Protein AF-A0A8S3JQL8-F1 (afdb_monomer_lite)

Structure (mmCIF, N/CA/C/O backbone):
data_AF-A0A8S3JQL8-F1
#
_entry.id   AF-A0A8S3JQL8-F1
#
loop_
_atom_site.group_PDB
_atom_site.id
_atom_site.type_symbol
_atom_site.label_atom_id
_atom_site.label_alt_id
_atom_site.label_comp_id
_atom_site.label_asym_id
_atom_site.label_entity_id
_atom_site.label_seq_id
_atom_site.pdbx_PDB_ins_code
_atom_site.Cartn_x
_atom_site.Cartn_y
_atom_site.Cartn_z
_atom_site.occupancy
_atom_site.B_iso_or_equiv
_atom_site.auth_seq_id
_atom_site.auth_comp_id
_atom_site.auth_asym_id
_atom_site.auth_atom_id
_atom_site.pdbx_PDB_model_num
ATOM 1 N N . LEU A 1 1 ? -21.286 -1.599 28.222 1.00 69.06 1 LEU A N 1
ATOM 2 C CA . LEU A 1 1 ? -20.349 -1.680 27.075 1.00 69.06 1 LEU A CA 1
ATOM 3 C C . LEU A 1 1 ? -20.540 -3.016 26.345 1.00 69.06 1 LEU A C 1
ATOM 5 O O . LEU A 1 1 ? -21.294 -3.831 26.875 1.00 69.06 1 LEU A O 1
ATOM 9 N N . PRO A 1 2 ? -19.984 -3.238 25.138 1.00 69.12 2 PRO A N 1
ATOM 10 C CA . PRO A 1 2 ? -19.973 -4.562 24.504 1.00 69.12 2 PRO A CA 1
ATOM 11 C C . PRO A 1 2 ? -19.312 -5.618 25.411 1.00 69.12 2 PRO A C 1
ATOM 13 O O . PRO A 1 2 ? -18.632 -5.270 26.377 1.00 69.12 2 PRO A O 1
ATOM 16 N N . PHE A 1 3 ? -19.533 -6.907 25.147 1.00 72.19 3 PHE A N 1
ATOM 17 C CA . PHE A 1 3 ? -18.990 -7.976 25.993 1.00 72.19 3 PHE A CA 1
ATOM 18 C C . PHE A 1 3 ? -17.456 -7.883 26.081 1.00 72.19 3 PHE A C 1
ATOM 20 O O . PHE A 1 3 ? -16.797 -7.784 25.052 1.00 72.19 3 PHE A O 1
ATOM 27 N N . GLY A 1 4 ? -16.905 -7.888 27.300 1.00 74.56 4 GLY A N 1
ATOM 28 C CA . GLY A 1 4 ? -15.463 -7.742 27.542 1.00 74.56 4 GLY A CA 1
ATOM 29 C C . GLY A 1 4 ? -14.960 -6.304 27.723 1.00 74.56 4 GLY A C 1
ATOM 30 O O . GLY A 1 4 ? -13.780 -6.128 28.003 1.00 74.56 4 GLY A O 1
ATOM 31 N N . TRP A 1 5 ? -15.823 -5.289 27.625 1.00 81.50 5 TRP A N 1
ATOM 32 C CA . TRP A 1 5 ? -15.440 -3.888 27.820 1.00 81.50 5 TRP A CA 1
ATOM 33 C C . TRP A 1 5 ? -15.804 -3.366 29.218 1.00 81.50 5 TRP A C 1
ATOM 35 O O . TRP A 1 5 ? -16.918 -3.582 29.704 1.00 81.50 5 TRP A O 1
ATOM 45 N N . LYS A 1 6 ? -14.892 -2.604 29.827 1.00 83.81 6 LYS A N 1
ATOM 46 C CA . LYS A 1 6 ? -15.041 -1.910 31.114 1.00 83.81 6 LYS A CA 1
ATOM 47 C C . LYS A 1 6 ? -14.847 -0.407 30.955 1.00 83.81 6 LYS A C 1
ATOM 49 O O . LYS A 1 6 ? -14.026 0.030 30.161 1.00 83.81 6 LYS A O 1
ATOM 54 N N . GLU A 1 7 ? -15.608 0.368 31.714 1.00 85.12 7 GLU A N 1
ATOM 55 C CA . GLU A 1 7 ? -15.448 1.818 31.809 1.00 85.12 7 GLU A CA 1
ATOM 56 C C . GLU A 1 7 ? -14.569 2.123 33.019 1.00 85.12 7 GLU A C 1
ATOM 58 O O . GLU A 1 7 ? -14.786 1.570 34.099 1.00 85.12 7 GLU A O 1
ATOM 63 N N . VAL A 1 8 ? -13.569 2.976 32.837 1.00 84.56 8 VAL A N 1
ATOM 64 C CA . VAL A 1 8 ? -12.674 3.445 33.889 1.00 84.56 8 VAL A CA 1
ATOM 65 C C . VAL A 1 8 ? -12.616 4.958 33.811 1.00 84.56 8 VAL A C 1
ATOM 67 O O . VAL A 1 8 ? -12.303 5.523 32.769 1.00 84.56 8 VAL A O 1
ATOM 70 N N . ILE A 1 9 ? -12.929 5.610 34.924 1.00 87.38 9 ILE A N 1
ATOM 71 C CA . ILE A 1 9 ? -12.862 7.062 35.051 1.00 87.38 9 ILE A CA 1
ATOM 72 C C . ILE A 1 9 ? -11.530 7.384 35.720 1.00 87.38 9 ILE A C 1
ATOM 74 O O . ILE A 1 9 ? -11.278 6.973 36.856 1.00 87.38 9 ILE A O 1
ATOM 78 N N . GLU A 1 10 ? -10.663 8.077 34.993 1.00 82.12 10 GLU A N 1
ATOM 79 C CA . GLU A 1 10 ? -9.384 8.557 35.507 1.00 82.12 10 GLU A CA 1
ATOM 80 C C . GLU A 1 10 ? -9.598 9.725 36.492 1.00 82.12 10 GLU A C 1
ATOM 82 O O . GLU A 1 10 ? -10.661 10.349 36.564 1.00 82.12 10 GLU A O 1
ATOM 87 N N . LYS A 1 11 ? -8.570 10.036 37.292 1.00 79.06 11 LYS A N 1
ATOM 88 C CA . LYS A 1 11 ? -8.628 11.082 38.337 1.00 79.06 11 LYS A CA 1
ATOM 89 C C . LYS A 1 11 ? -8.816 12.502 37.784 1.00 79.06 11 LYS A C 1
ATOM 91 O O . LYS A 1 11 ? -9.131 13.410 38.547 1.00 79.06 11 LYS A O 1
ATOM 96 N N . ASP A 1 12 ? -8.595 12.685 36.488 1.00 79.31 12 ASP A N 1
ATOM 97 C CA . ASP A 1 12 ? -8.782 13.924 35.733 1.00 79.31 12 ASP A CA 1
ATOM 98 C C . ASP A 1 12 ? -10.217 14.085 35.185 1.00 79.31 12 ASP A C 1
ATOM 100 O O . ASP A 1 12 ? -10.530 15.108 34.578 1.00 79.31 12 ASP A O 1
ATOM 104 N N . GLY A 1 13 ? -11.097 13.102 35.416 1.00 77.50 13 GLY A N 1
ATOM 105 C CA . GLY A 1 13 ? -12.464 13.078 34.896 1.00 77.50 13 GLY A CA 1
ATOM 106 C C . GLY A 1 13 ? -12.583 12.532 33.470 1.00 77.50 13 GLY A C 1
ATOM 107 O O . GLY A 1 13 ? -13.683 12.537 32.914 1.00 77.50 13 GLY A O 1
ATOM 108 N N . THR A 1 14 ? -11.492 12.041 32.874 1.00 76.88 14 THR A N 1
ATOM 109 C CA . THR A 1 14 ? -11.506 11.418 31.549 1.00 76.88 14 THR A CA 1
ATOM 110 C C . THR A 1 14 ? -12.073 9.999 31.637 1.00 76.88 14 THR A C 1
ATOM 112 O O . THR A 1 14 ? -11.620 9.176 32.435 1.00 76.88 14 THR A O 1
ATOM 115 N N . VAL A 1 15 ? -13.062 9.692 30.793 1.00 80.25 15 VAL A N 1
ATOM 116 C CA . VAL A 1 15 ? -13.660 8.352 30.698 1.00 80.25 15 VAL A CA 1
ATOM 117 C C . VAL A 1 15 ? -12.886 7.518 29.676 1.00 80.25 15 VAL A C 1
ATOM 119 O O . VAL A 1 15 ? -12.781 7.888 28.506 1.00 80.25 15 VAL A O 1
ATOM 122 N N . LEU A 1 16 ? -12.344 6.386 30.115 1.00 80.81 16 LEU A N 1
ATOM 123 C CA . LEU A 1 16 ? -11.645 5.407 29.292 1.00 80.81 16 LEU A CA 1
ATOM 124 C C . LEU A 1 16 ? -12.444 4.107 29.220 1.00 80.81 16 LEU A C 1
ATOM 126 O O . LEU A 1 16 ? -12.989 3.627 30.209 1.00 80.81 16 LEU A O 1
ATOM 130 N N . TYR A 1 17 ? -12.457 3.495 28.046 1.00 83.69 17 TYR A N 1
ATOM 131 C CA . TYR A 1 17 ? -13.078 2.206 27.788 1.00 83.69 17 TYR A CA 1
ATOM 132 C C . TYR A 1 17 ? -11.989 1.171 27.519 1.00 83.69 17 TYR A C 1
ATOM 134 O O . TYR A 1 17 ? -11.185 1.329 26.602 1.00 83.69 17 TYR A O 1
ATOM 142 N N . ILE A 1 18 ? -11.950 0.119 28.330 1.00 79.12 18 ILE A N 1
ATOM 143 C CA . ILE A 1 18 ? -10.927 -0.926 28.308 1.00 79.12 18 ILE A CA 1
ATOM 144 C C . ILE A 1 18 ? -11.567 -2.238 27.866 1.00 79.12 18 ILE A C 1
ATOM 146 O O . ILE A 1 18 ? -12.443 -2.755 28.552 1.00 79.12 18 ILE A O 1
ATOM 150 N N . ASP A 1 19 ? -11.115 -2.797 26.751 1.00 78.06 19 ASP A N 1
ATOM 151 C CA . ASP A 1 19 ? -11.430 -4.159 26.328 1.00 78.06 19 ASP A CA 1
ATOM 152 C C . ASP A 1 19 ? -10.462 -5.138 27.011 1.00 78.06 19 ASP A C 1
ATOM 154 O O . ASP A 1 19 ? -9.262 -5.155 26.729 1.00 78.06 19 ASP A O 1
ATOM 158 N N . GLU A 1 20 ? -10.968 -5.949 27.938 1.00 72.00 20 GLU A N 1
ATOM 159 C CA . GLU A 1 20 ? -10.163 -6.904 28.707 1.00 72.00 20 GLU A CA 1
ATOM 160 C C . GLU A 1 20 ? -9.679 -8.097 27.876 1.00 72.00 20 GLU A C 1
ATOM 162 O O . GLU A 1 20 ? -8.685 -8.728 28.235 1.00 72.00 20 GLU A O 1
ATOM 167 N N . GLN A 1 21 ? -10.357 -8.416 26.772 1.00 70.19 21 GLN A N 1
ATOM 168 C CA . GLN A 1 21 ? -10.037 -9.588 25.954 1.00 70.19 21 GLN A CA 1
ATOM 169 C C . GLN A 1 21 ? -8.877 -9.307 24.996 1.00 70.19 21 GLN A C 1
ATOM 171 O O . GLN A 1 21 ? -7.986 -10.136 24.828 1.00 70.19 21 GLN A O 1
ATOM 176 N N . ASN A 1 22 ? -8.862 -8.114 24.411 1.00 68.31 22 ASN A N 1
ATOM 177 C CA . ASN A 1 22 ? -7.906 -7.670 23.404 1.00 68.31 22 ASN A CA 1
ATOM 178 C C . ASN A 1 22 ? -6.889 -6.665 23.961 1.00 68.31 22 ASN A C 1
ATOM 180 O O . ASN A 1 22 ? -5.984 -6.252 23.238 1.00 68.31 22 ASN A O 1
ATOM 184 N N . LYS A 1 23 ? -7.020 -6.271 25.238 1.00 71.81 23 LYS A N 1
ATOM 185 C CA . LYS A 1 23 ? -6.190 -5.254 25.909 1.00 71.81 23 LYS A CA 1
ATOM 186 C C . LYS A 1 23 ? -6.176 -3.910 25.170 1.00 71.81 23 LYS A C 1
ATOM 188 O O . LYS A 1 23 ? -5.144 -3.246 25.089 1.00 71.81 23 LYS A O 1
ATOM 193 N N . ILE A 1 24 ? -7.320 -3.517 24.615 1.00 70.00 24 ILE A N 1
ATOM 194 C CA . ILE A 1 24 ? -7.490 -2.242 23.908 1.00 70.00 24 ILE A CA 1
ATOM 195 C C . ILE A 1 24 ? -7.995 -1.202 24.905 1.00 70.00 24 ILE A C 1
ATOM 197 O O . ILE A 1 24 ? -8.888 -1.491 25.691 1.00 70.00 24 ILE A O 1
ATOM 201 N N . ILE A 1 25 ? -7.448 0.013 24.862 1.00 77.00 25 ILE A N 1
ATOM 202 C CA . ILE A 1 25 ? -7.927 1.154 25.654 1.00 77.00 25 ILE A CA 1
ATOM 203 C C . ILE A 1 25 ? -8.353 2.241 24.670 1.00 77.00 25 ILE A C 1
ATOM 205 O O . ILE A 1 25 ? -7.631 2.545 23.721 1.00 77.00 25 ILE A O 1
ATOM 209 N N . THR A 1 26 ? -9.548 2.795 24.832 1.00 75.25 26 THR A N 1
ATOM 210 C CA . THR A 1 26 ? -10.114 3.798 23.923 1.00 75.25 26 THR A CA 1
ATOM 211 C C . THR A 1 26 ? -10.871 4.853 24.719 1.00 75.25 26 THR A C 1
ATOM 213 O O . THR A 1 26 ? -11.626 4.520 25.618 1.00 75.25 26 THR A O 1
ATOM 216 N N . THR A 1 27 ? -10.686 6.133 24.402 1.00 74.75 27 THR A N 1
ATOM 217 C CA . THR A 1 27 ? -11.400 7.249 25.061 1.00 74.75 27 THR A CA 1
ATOM 218 C C . THR A 1 27 ? -12.799 7.482 24.468 1.00 74.75 27 THR A C 1
ATOM 220 O O . THR A 1 27 ? -13.659 8.095 25.087 1.00 74.75 27 THR A O 1
ATOM 223 N N . GLY A 1 28 ? -13.046 6.988 23.251 1.00 71.88 28 GLY A N 1
ATOM 224 C CA . GLY A 1 28 ? -14.358 7.001 22.598 1.00 71.88 28 GLY A CA 1
ATOM 225 C C . GLY A 1 28 ? -15.198 5.766 22.933 1.00 71.88 28 GLY A C 1
ATOM 226 O O . GLY A 1 28 ? -14.661 4.666 23.046 1.00 71.88 28 GLY A O 1
ATOM 227 N N . ASP A 1 29 ? -16.516 5.943 23.059 1.00 75.12 29 ASP A N 1
ATOM 228 C CA . ASP A 1 29 ? -17.432 4.865 23.445 1.00 75.12 29 ASP A CA 1
ATOM 229 C C . ASP A 1 29 ? -17.407 3.718 22.407 1.00 75.12 29 ASP A C 1
ATOM 231 O O . ASP A 1 29 ? -17.785 3.918 21.244 1.00 75.12 29 ASP A O 1
ATOM 235 N N . PRO A 1 30 ? -16.997 2.494 22.791 1.00 69.50 30 PRO A N 1
ATOM 236 C CA . PRO A 1 30 ? -16.929 1.342 21.892 1.00 69.50 30 PRO A CA 1
ATOM 237 C C . PRO A 1 30 ? -18.301 0.914 21.360 1.00 69.50 30 PRO A C 1
ATOM 239 O O . PRO A 1 30 ? -18.379 0.178 20.377 1.00 69.50 30 PRO A O 1
ATOM 242 N N . ARG A 1 31 ? -19.403 1.387 21.959 1.00 71.06 31 ARG A N 1
ATOM 243 C CA . ARG A 1 31 ? -20.763 1.173 21.436 1.00 71.06 31 ARG A CA 1
ATOM 244 C C . ARG A 1 31 ? -20.979 1.894 20.101 1.00 71.06 31 ARG A C 1
ATOM 246 O O . ARG A 1 31 ? -21.726 1.388 19.267 1.00 71.06 31 ARG A O 1
ATOM 253 N N . LEU A 1 32 ? -20.296 3.021 19.870 1.00 64.44 32 LEU A N 1
ATOM 254 C CA . LEU A 1 32 ? -20.328 3.759 18.600 1.00 64.44 32 LEU A CA 1
ATOM 255 C C . LEU A 1 32 ? -19.461 3.108 17.507 1.00 64.44 32 LEU A C 1
ATOM 257 O O . LEU A 1 32 ? -19.662 3.360 16.322 1.00 64.44 32 LEU A O 1
ATOM 261 N N . ALA A 1 33 ? -18.491 2.261 17.869 1.00 56.81 33 ALA A N 1
ATOM 262 C CA . ALA A 1 33 ? -17.548 1.688 16.907 1.00 56.81 33 ALA A CA 1
ATOM 263 C C . ALA A 1 33 ? -18.209 0.705 15.920 1.00 56.81 33 ALA A C 1
ATOM 265 O O . ALA A 1 33 ? -17.746 0.574 14.788 1.00 56.81 33 ALA A O 1
ATOM 266 N N . TYR A 1 34 ? -19.318 0.063 16.310 1.00 52.00 34 TYR A N 1
ATOM 267 C CA . TYR A 1 34 ? -20.061 -0.861 15.439 1.00 52.00 34 TYR A CA 1
ATOM 268 C C . TYR A 1 34 ? -20.901 -0.141 14.367 1.00 52.00 34 TYR A C 1
ATOM 270 O O . TYR A 1 34 ? -21.359 -0.760 13.412 1.00 52.00 34 TYR A O 1
ATOM 278 N N . THR A 1 35 ? -21.073 1.181 14.475 1.00 37.19 35 THR A N 1
ATOM 279 C CA . THR A 1 35 ? -21.722 2.027 13.459 1.00 37.19 35 THR A CA 1
ATOM 280 C C . THR A 1 35 ? -20.715 2.637 12.475 1.00 37.19 35 THR A C 1
ATOM 282 O O . THR A 1 35 ? -20.939 3.706 11.916 1.00 37.19 35 THR A O 1
ATOM 285 N N . LYS A 1 36 ? -19.605 1.949 12.186 1.00 38.09 36 LYS A N 1
ATOM 286 C CA . LYS A 1 36 ? -18.709 2.309 11.078 1.00 38.09 36 LYS A CA 1
ATOM 287 C C . LYS A 1 36 ? -18.985 1.443 9.856 1.00 38.09 36 LYS A C 1
ATOM 289 O O . LYS A 1 36 ? -18.230 0.530 9.566 1.00 38.09 36 LYS A O 1
ATOM 294 N N . ASN A 1 37 ? -20.082 1.735 9.158 1.00 42.38 37 ASN A N 1
ATOM 295 C CA . ASN A 1 37 ? -20.236 1.354 7.747 1.00 42.38 37 ASN A CA 1
ATOM 296 C C . ASN A 1 37 ? -21.178 2.266 6.943 1.00 42.38 37 ASN A C 1
ATOM 298 O O . ASN A 1 37 ? -21.652 1.867 5.885 1.00 42.38 37 ASN A O 1
ATOM 302 N N . ALA A 1 38 ? -21.452 3.494 7.401 1.00 40.19 38 ALA A N 1
ATOM 303 C CA . ALA A 1 38 ? -22.325 4.373 6.621 1.00 40.19 38 ALA A CA 1
ATOM 304 C C . ALA A 1 38 ? -21.984 5.869 6.595 1.00 40.19 38 ALA A C 1
ATOM 306 O O . ALA A 1 38 ? -22.428 6.511 5.650 1.00 40.19 38 ALA A O 1
ATOM 307 N N . LEU A 1 39 ? -21.265 6.472 7.558 1.00 42.91 39 LEU A N 1
ATOM 308 C CA . LEU A 1 39 ? -21.370 7.942 7.685 1.00 42.91 39 LEU A CA 1
ATOM 309 C C . LEU A 1 39 ? -20.129 8.774 8.035 1.00 42.91 39 LEU A C 1
ATOM 311 O O . LEU A 1 39 ? -20.295 9.981 8.186 1.00 42.91 39 LEU A O 1
ATOM 315 N N . THR A 1 40 ? -18.897 8.258 8.072 1.00 34.81 40 THR A N 1
ATOM 316 C CA . THR A 1 40 ? -17.742 9.168 8.212 1.00 34.81 40 THR A CA 1
ATOM 317 C C . THR A 1 40 ? -16.646 8.913 7.188 1.00 34.81 40 THR A C 1
ATOM 319 O O . THR A 1 40 ? -15.942 7.906 7.178 1.00 34.81 40 THR A O 1
ATOM 322 N N . LYS A 1 41 ? -16.494 9.897 6.302 1.00 40.81 41 LYS A N 1
ATOM 323 C CA . LYS A 1 41 ? -15.300 10.152 5.502 1.00 40.81 41 LYS A CA 1
ATOM 324 C C . LYS A 1 41 ? -14.196 10.646 6.449 1.00 40.81 41 LYS A C 1
ATOM 326 O O 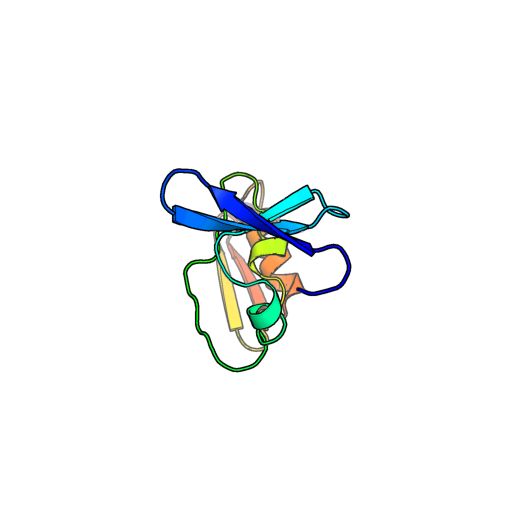. LYS A 1 41 ? -13.795 11.800 6.377 1.00 40.81 41 LYS A O 1
ATOM 331 N N . ASP A 1 42 ? -13.750 9.801 7.377 1.00 43.84 42 ASP A N 1
ATOM 332 C CA . ASP A 1 42 ? -12.673 10.143 8.309 1.00 43.84 42 ASP A CA 1
ATOM 333 C C . ASP A 1 42 ? -11.324 9.901 7.632 1.00 43.84 42 ASP A C 1
ATOM 335 O O . ASP A 1 42 ? -10.693 8.854 7.752 1.00 43.84 42 ASP A O 1
ATOM 339 N N . SER A 1 43 ? -10.868 10.911 6.897 1.00 50.62 43 SER A N 1
ATOM 340 C CA . SER A 1 43 ? -9.547 11.002 6.270 1.00 50.62 43 SER A CA 1
ATOM 341 C C . SER A 1 43 ? -8.416 11.285 7.278 1.00 50.62 43 SER A C 1
ATOM 343 O O . SER A 1 43 ? -7.527 12.089 7.018 1.00 50.62 43 SER A O 1
ATOM 345 N N . SER A 1 44 ? -8.453 10.651 8.450 1.00 53.50 44 SER A N 1
ATOM 346 C CA . SER A 1 44 ? -7.370 10.659 9.450 1.00 53.50 44 SER A CA 1
ATOM 347 C C . SER A 1 44 ? -7.297 9.303 10.154 1.00 53.50 44 SER A C 1
ATOM 349 O O . SER A 1 44 ? -7.370 9.146 11.366 1.00 53.50 44 SER A O 1
ATOM 351 N N . SER A 1 45 ? -7.169 8.274 9.332 1.00 57.81 45 SER A N 1
ATOM 352 C CA . SER A 1 45 ? -6.715 6.947 9.718 1.00 57.81 45 SER A CA 1
ATOM 353 C C . SER A 1 45 ? -5.325 7.027 10.365 1.00 57.81 45 SER A C 1
ATOM 355 O O . SER A 1 45 ? -4.378 7.499 9.735 1.00 57.81 45 SER A O 1
ATOM 357 N N . ASN A 1 46 ? -5.210 6.558 11.611 1.00 59.78 46 ASN A N 1
ATOM 358 C CA . ASN A 1 46 ? -3.978 6.456 12.407 1.00 59.78 46 ASN A CA 1
ATOM 359 C C . ASN A 1 46 ? -2.943 5.492 11.780 1.00 59.78 46 ASN A C 1
ATOM 361 O O . ASN A 1 46 ? -2.629 4.445 12.346 1.00 59.78 46 ASN A O 1
ATOM 365 N N . PHE A 1 47 ? -2.418 5.810 10.599 1.00 74.25 47 PHE A N 1
ATOM 366 C CA . PHE A 1 47 ? -1.367 5.033 9.953 1.00 74.25 47 PHE A CA 1
ATOM 367 C C . PHE A 1 47 ? 0.003 5.533 10.423 1.00 74.25 47 PHE A C 1
ATOM 369 O O . PHE A 1 47 ? 0.441 6.623 10.066 1.00 74.25 47 PHE A O 1
ATOM 376 N N . GLY A 1 48 ? 0.680 4.736 11.251 1.00 75.56 48 GLY A N 1
ATOM 377 C CA . GLY A 1 48 ? 2.069 4.976 11.658 1.00 75.56 48 GLY A CA 1
ATOM 378 C C . GLY A 1 48 ? 3.084 4.351 10.696 1.00 75.56 48 GLY A C 1
ATOM 379 O O . GLY A 1 48 ? 2.714 3.625 9.776 1.00 75.56 48 GLY A O 1
ATOM 380 N N . HIS A 1 49 ? 4.376 4.554 10.964 1.00 75.12 49 HIS A N 1
ATOM 381 C CA . HIS A 1 49 ? 5.508 4.055 10.160 1.00 75.12 49 HIS A CA 1
ATOM 382 C C . HIS A 1 49 ? 5.534 2.530 9.934 1.00 75.12 49 HIS A C 1
ATOM 384 O O . HIS A 1 49 ? 6.165 2.056 8.998 1.00 75.12 49 HIS A O 1
ATOM 390 N N . GLN A 1 50 ? 4.857 1.765 10.792 1.00 80.50 50 GLN A N 1
ATOM 391 C CA . GLN A 1 50 ? 4.733 0.305 10.709 1.00 80.50 50 GLN A CA 1
ATOM 392 C C . GLN A 1 50 ? 3.542 -0.174 9.860 1.00 80.50 50 GLN A C 1
ATOM 394 O O . GLN A 1 50 ? 3.358 -1.375 9.681 1.00 80.50 50 GLN A O 1
ATOM 399 N N . SER A 1 51 ? 2.709 0.746 9.365 1.00 81.62 51 SER A N 1
ATOM 400 C CA . SER A 1 51 ? 1.515 0.402 8.588 1.00 81.62 51 SER A CA 1
ATOM 401 C C . SER A 1 51 ? 1.916 -0.025 7.185 1.00 81.62 51 SER A C 1
ATOM 403 O O . SER A 1 51 ? 2.657 0.686 6.506 1.00 81.62 51 SER A O 1
ATOM 405 N N . ASN A 1 52 ? 1.399 -1.164 6.730 1.00 83.75 52 ASN A N 1
ATOM 406 C CA . ASN A 1 52 ? 1.686 -1.643 5.384 1.00 83.75 52 ASN A CA 1
ATOM 407 C C . ASN A 1 52 ? 0.680 -1.089 4.357 1.00 83.75 52 ASN A C 1
ATOM 409 O O . ASN A 1 52 ? -0.484 -0.846 4.683 1.00 83.75 52 ASN A O 1
ATOM 413 N N . ALA A 1 53 ? 1.099 -0.953 3.097 1.00 83.38 53 ALA A N 1
ATOM 414 C CA . ALA A 1 53 ? 0.271 -0.414 2.015 1.00 83.38 53 ALA A CA 1
ATOM 415 C C . ALA A 1 53 ? -1.030 -1.212 1.812 1.00 83.38 53 ALA A C 1
ATOM 417 O O . ALA A 1 53 ? -2.080 -0.636 1.542 1.00 83.38 53 ALA A O 1
ATOM 418 N N . LEU A 1 54 ? -0.990 -2.530 2.024 1.00 82.88 54 LEU A N 1
ATOM 419 C CA . LEU A 1 54 ? -2.176 -3.381 1.951 1.00 82.88 54 LEU A CA 1
ATOM 420 C C . LEU A 1 54 ? -3.203 -3.067 3.051 1.00 82.88 54 LEU A C 1
ATOM 422 O O . LEU A 1 54 ? -4.400 -3.082 2.790 1.00 82.88 54 LEU A O 1
ATOM 426 N N . GLN A 1 55 ? -2.740 -2.776 4.270 1.00 80.25 55 GLN A N 1
ATOM 427 C CA . GLN A 1 55 ? -3.610 -2.461 5.406 1.00 80.25 55 GLN A CA 1
ATOM 428 C C . GLN A 1 55 ? -4.274 -1.094 5.228 1.00 80.25 55 GLN A C 1
ATOM 430 O O . GLN A 1 55 ? -5.437 -0.924 5.579 1.00 80.25 55 GLN A O 1
ATOM 435 N N . ILE A 1 56 ? -3.541 -0.144 4.645 1.00 84.00 56 ILE A N 1
ATOM 436 C CA . ILE A 1 56 ? -4.045 1.196 4.328 1.00 84.00 56 ILE A CA 1
ATOM 437 C C . ILE A 1 56 ? -5.169 1.136 3.291 1.00 84.00 56 ILE A C 1
ATOM 439 O O . ILE A 1 56 ? -6.134 1.889 3.382 1.00 84.00 56 ILE A O 1
ATOM 443 N N . LEU A 1 57 ? -5.046 0.241 2.309 1.00 84.00 57 LEU A N 1
ATOM 444 C CA . LEU A 1 57 ? -6.011 0.109 1.219 1.00 84.00 57 LEU A CA 1
ATOM 445 C C . LEU A 1 57 ? -7.190 -0.821 1.543 1.00 84.00 57 LEU A C 1
ATOM 447 O O . LEU A 1 57 ? -8.118 -0.918 0.742 1.00 84.00 57 LEU A O 1
ATOM 451 N N . TYR A 1 58 ? -7.194 -1.478 2.705 1.00 81.62 58 TYR A N 1
ATOM 452 C CA . TYR A 1 58 ? -8.230 -2.445 3.053 1.00 81.62 58 TYR A CA 1
ATOM 453 C C . TYR A 1 58 ? -9.624 -1.799 3.072 1.00 81.62 58 TYR A C 1
ATOM 455 O O . TYR A 1 58 ? -9.864 -0.824 3.783 1.00 81.62 58 TYR A O 1
ATOM 463 N N . GLY A 1 59 ? -10.553 -2.357 2.292 1.00 76.56 59 GLY A N 1
ATOM 464 C CA . GLY A 1 59 ? -11.913 -1.824 2.142 1.00 76.56 59 GLY A CA 1
ATOM 465 C C . GLY A 1 59 ? -12.043 -0.662 1.149 1.00 76.56 59 GLY A C 1
ATOM 466 O O . GLY A 1 59 ? -13.145 -0.146 0.974 1.00 76.56 59 GLY A O 1
ATOM 467 N N . ILE A 1 60 ? -10.956 -0.266 0.478 1.00 81.94 60 ILE A N 1
ATOM 468 C CA . ILE A 1 60 ? -10.981 0.698 -0.625 1.00 81.94 60 ILE A CA 1
ATOM 469 C C . ILE A 1 60 ? -11.094 -0.068 -1.943 1.00 81.94 60 ILE A C 1
ATOM 471 O O . ILE A 1 60 ? -10.204 -0.838 -2.302 1.00 81.94 60 ILE A O 1
ATOM 475 N N . ASP A 1 61 ? -12.174 0.172 -2.684 1.00 84.81 61 ASP A N 1
ATOM 476 C CA . ASP A 1 61 ? -12.316 -0.312 -4.056 1.00 84.81 61 ASP A CA 1
ATOM 477 C C . ASP A 1 61 ? -11.642 0.666 -5.029 1.00 84.81 61 ASP A C 1
ATOM 479 O O . ASP A 1 61 ? -11.969 1.857 -5.070 1.00 84.81 61 ASP A O 1
ATOM 483 N N . LEU A 1 62 ? -10.673 0.167 -5.799 1.00 90.31 62 LEU A N 1
ATOM 484 C CA . LEU A 1 62 ? -9.961 0.935 -6.824 1.00 90.31 62 LEU A CA 1
ATOM 485 C C . LEU A 1 62 ? -10.296 0.453 -8.238 1.00 90.31 62 LEU A C 1
ATOM 487 O O . LEU A 1 62 ? -9.576 0.767 -9.191 1.00 90.31 62 LEU A O 1
ATOM 491 N N . THR A 1 63 ? -11.396 -0.279 -8.392 1.00 90.25 63 THR A N 1
ATOM 492 C CA . THR A 1 63 ? -11.875 -0.735 -9.693 1.00 90.25 63 THR A CA 1
ATOM 493 C C . THR A 1 63 ? -12.100 0.470 -10.621 1.00 90.25 63 THR A C 1
ATOM 495 O O . THR A 1 63 ? -12.582 1.525 -10.206 1.00 90.25 63 THR A O 1
ATOM 498 N N . ASN A 1 64 ? -11.706 0.348 -11.895 1.00 92.94 64 ASN A N 1
ATOM 499 C CA . ASN A 1 64 ? -11.705 1.430 -12.900 1.00 92.94 64 ASN A CA 1
ATOM 500 C C . ASN A 1 64 ? -10.780 2.630 -12.602 1.00 92.94 64 ASN A C 1
ATOM 502 O O . ASN A 1 64 ? -10.887 3.669 -13.257 1.00 92.94 64 ASN A O 1
ATOM 506 N N . LYS A 1 65 ? -9.859 2.526 -11.637 1.00 93.25 65 LYS A N 1
ATOM 507 C CA . LYS A 1 65 ? -8.766 3.495 -11.476 1.00 93.25 65 LYS A CA 1
ATOM 508 C C . LYS A 1 65 ? -7.530 2.998 -12.212 1.00 93.25 65 LYS A C 1
ATOM 510 O O . LYS A 1 65 ? -7.210 1.813 -12.144 1.00 93.25 65 LYS A O 1
ATOM 515 N N . THR A 1 66 ? -6.787 3.920 -12.814 1.00 94.69 66 THR A N 1
ATOM 516 C CA . THR A 1 66 ? -5.459 3.644 -13.372 1.00 94.69 66 THR A CA 1
ATOM 517 C C . THR A 1 66 ? -4.408 4.421 -12.589 1.00 94.69 66 THR A C 1
ATOM 519 O O . THR A 1 66 ? -4.557 5.626 -12.383 1.00 94.69 66 THR A O 1
ATOM 522 N N . ALA A 1 67 ? -3.347 3.744 -12.156 1.00 92.94 67 ALA A N 1
ATOM 523 C CA . ALA A 1 67 ? -2.241 4.338 -11.415 1.00 92.94 67 ALA A CA 1
ATOM 524 C C . ALA A 1 67 ? -0.912 4.070 -12.123 1.00 92.94 67 ALA A C 1
ATOM 526 O O . ALA A 1 67 ? -0.638 2.948 -12.542 1.00 92.94 67 ALA A O 1
ATOM 527 N N . ILE A 1 68 ? -0.065 5.094 -12.223 1.00 93.38 68 ILE A N 1
ATOM 528 C CA . ILE A 1 68 ? 1.309 4.960 -12.716 1.00 93.38 68 ILE A CA 1
ATOM 529 C C . ILE A 1 68 ? 2.233 4.962 -11.504 1.00 93.38 68 ILE A C 1
ATOM 531 O O . ILE A 1 68 ? 2.246 5.927 -10.742 1.00 93.38 68 ILE A O 1
ATOM 535 N N . VAL A 1 69 ? 3.015 3.898 -11.335 1.00 90.56 69 VAL A N 1
ATOM 536 C CA . VAL A 1 69 ? 3.976 3.788 -10.234 1.00 90.56 69 VAL A CA 1
ATOM 537 C C . VAL A 1 69 ? 5.387 3.864 -10.795 1.00 90.56 69 VAL A C 1
ATOM 539 O O . VAL A 1 69 ? 5.833 2.981 -11.529 1.00 90.56 69 VAL A O 1
ATOM 542 N N . THR A 1 70 ? 6.100 4.936 -10.454 1.00 90.06 70 THR A N 1
ATOM 543 C CA . THR A 1 70 ? 7.506 5.124 -10.822 1.00 90.06 70 THR A CA 1
ATOM 544 C C . THR A 1 70 ? 8.411 4.394 -9.835 1.00 90.06 70 THR A C 1
ATOM 546 O O . THR A 1 70 ? 8.154 4.360 -8.633 1.00 90.06 70 THR A O 1
ATOM 549 N N . GLY A 1 71 ? 9.468 3.750 -10.336 1.00 87.50 71 GLY A N 1
ATOM 550 C CA . GLY A 1 71 ? 10.364 2.973 -9.471 1.00 87.50 71 GLY A CA 1
ATOM 551 C C . GLY A 1 71 ? 9.700 1.733 -8.861 1.00 87.50 71 GLY A C 1
ATOM 552 O O . GLY A 1 71 ? 10.144 1.250 -7.823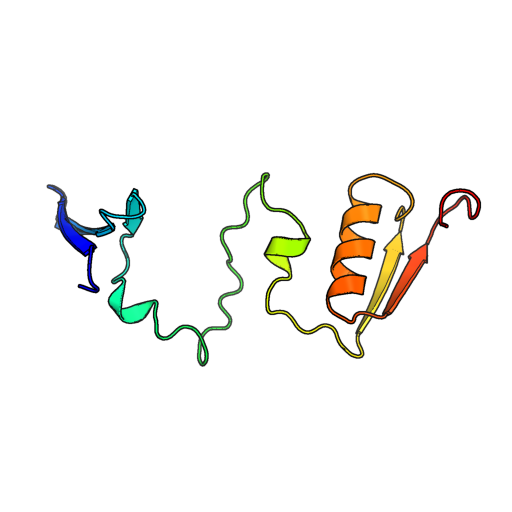 1.00 87.50 71 GLY A O 1
ATOM 553 N N . ALA A 1 72 ? 8.675 1.184 -9.523 1.00 86.50 72 ALA A N 1
ATOM 554 C CA . ALA A 1 72 ? 7.929 0.005 -9.072 1.00 86.50 72 ALA A CA 1
ATOM 555 C C . ALA A 1 72 ? 8.745 -1.302 -9.053 1.00 86.50 72 ALA A C 1
ATOM 557 O O . ALA A 1 72 ? 8.243 -2.356 -8.688 1.00 86.50 72 ALA A O 1
ATOM 558 N N . ASN A 1 73 ? 10.012 -1.228 -9.445 1.00 84.38 73 ASN A N 1
ATOM 559 C CA . ASN A 1 73 ? 10.904 -2.360 -9.605 1.00 84.38 73 ASN A CA 1
ATOM 560 C C . ASN A 1 73 ? 11.373 -2.968 -8.273 1.00 84.38 73 ASN A C 1
ATOM 562 O O . ASN A 1 73 ? 11.731 -4.137 -8.221 1.00 84.38 73 ASN A O 1
ATOM 566 N N . THR A 1 74 ? 11.466 -2.165 -7.208 1.00 84.19 74 THR A N 1
ATOM 567 C CA . THR A 1 74 ? 12.001 -2.601 -5.906 1.00 84.19 74 THR A CA 1
ATOM 568 C C . THR A 1 74 ? 11.455 -1.761 -4.756 1.00 84.19 74 THR A C 1
ATOM 570 O O . THR A 1 74 ? 11.108 -0.594 -4.941 1.00 84.19 74 THR A O 1
ATOM 573 N N . GLY A 1 75 ? 11.489 -2.315 -3.542 1.00 87.12 75 GLY A N 1
ATOM 574 C CA . GLY A 1 75 ? 11.232 -1.571 -2.309 1.00 87.12 75 GLY A CA 1
ATOM 575 C C . GLY A 1 75 ? 9.800 -1.042 -2.219 1.00 87.12 75 GLY A C 1
ATOM 576 O O . GLY A 1 75 ? 8.847 -1.743 -2.549 1.00 87.12 75 GLY A O 1
ATOM 577 N N . ILE A 1 76 ? 9.658 0.207 -1.771 1.00 88.94 76 ILE A N 1
ATOM 578 C CA . ILE A 1 76 ? 8.356 0.833 -1.496 1.00 88.94 76 ILE A CA 1
ATOM 579 C C . ILE A 1 76 ? 7.493 0.916 -2.762 1.00 88.94 76 ILE A C 1
ATOM 581 O O . ILE A 1 76 ? 6.308 0.601 -2.716 1.00 88.94 76 ILE A O 1
ATOM 585 N N . GLY A 1 77 ? 8.084 1.273 -3.908 1.00 88.88 77 GLY A N 1
ATOM 586 C CA . GLY A 1 77 ? 7.351 1.363 -5.173 1.00 88.88 77 GLY A CA 1
ATOM 587 C C . GLY A 1 77 ? 6.738 0.025 -5.596 1.00 88.88 77 GLY A C 1
ATOM 588 O O . GLY A 1 77 ? 5.609 -0.007 -6.081 1.00 88.88 77 GLY A O 1
ATOM 589 N N . PHE A 1 78 ? 7.445 -1.083 -5.358 1.00 90.31 78 PHE A N 1
ATOM 590 C CA . PHE A 1 78 ? 6.939 -2.423 -5.654 1.00 90.31 78 PHE A CA 1
ATOM 591 C C . PHE A 1 78 ? 5.744 -2.792 -4.768 1.00 90.31 78 PHE A C 1
ATOM 593 O O . PHE A 1 78 ? 4.707 -3.220 -5.273 1.00 90.31 78 PHE A O 1
ATOM 600 N N . GLU A 1 79 ? 5.848 -2.583 -3.451 1.00 91.44 79 GLU A N 1
ATOM 601 C CA . GLU A 1 79 ? 4.747 -2.910 -2.534 1.00 91.44 79 GLU A CA 1
ATOM 602 C C . GLU A 1 79 ? 3.517 -2.021 -2.778 1.00 91.44 79 GLU A C 1
ATOM 604 O O . GLU A 1 79 ? 2.384 -2.500 -2.692 1.00 91.44 79 GLU A O 1
ATOM 609 N N . ILE A 1 80 ? 3.716 -0.754 -3.163 1.00 91.31 80 ILE A N 1
ATOM 610 C CA . ILE A 1 80 ? 2.622 0.136 -3.571 1.00 91.31 80 ILE A CA 1
ATOM 611 C C . ILE A 1 80 ? 1.933 -0.412 -4.822 1.00 91.31 80 ILE A C 1
ATOM 613 O O . ILE A 1 80 ? 0.716 -0.595 -4.814 1.00 91.31 80 ILE A O 1
ATOM 617 N N . ALA A 1 81 ? 2.693 -0.714 -5.879 1.00 92.50 81 ALA A N 1
ATOM 618 C CA . ALA A 1 81 ? 2.139 -1.245 -7.122 1.00 92.50 81 ALA A CA 1
ATOM 619 C C . ALA A 1 81 ? 1.358 -2.548 -6.892 1.00 92.50 81 ALA A C 1
ATOM 621 O O . ALA A 1 81 ? 0.229 -2.700 -7.360 1.00 92.50 81 ALA A O 1
ATOM 622 N N . ARG A 1 82 ? 1.925 -3.454 -6.091 1.00 91.12 82 ARG A N 1
ATOM 623 C CA . ARG A 1 82 ? 1.297 -4.718 -5.703 1.00 91.12 82 ARG A CA 1
ATOM 624 C C . ARG A 1 82 ? 0.009 -4.508 -4.914 1.00 91.12 82 ARG A C 1
ATOM 626 O O . ARG A 1 82 ? -0.979 -5.199 -5.157 1.00 91.12 82 ARG A O 1
ATOM 633 N N . SER A 1 83 ? 0.008 -3.573 -3.968 1.00 92.62 83 SER A N 1
ATOM 634 C CA . SER A 1 83 ? -1.168 -3.294 -3.142 1.00 92.62 83 SER A CA 1
ATOM 635 C C . SER A 1 83 ? -2.288 -2.658 -3.966 1.00 92.62 83 SER A C 1
ATOM 637 O O . SER A 1 83 ? -3.433 -3.073 -3.830 1.00 92.62 83 SER A O 1
ATOM 639 N N . LEU A 1 84 ? -1.972 -1.732 -4.875 1.00 91.88 84 LEU A N 1
ATOM 640 C CA . LEU A 1 84 ? -2.946 -1.127 -5.789 1.00 91.88 84 LEU A CA 1
ATOM 641 C C . LEU A 1 84 ? -3.580 -2.169 -6.722 1.00 91.88 84 LEU A C 1
ATOM 643 O O . LEU A 1 84 ? -4.803 -2.216 -6.845 1.00 91.88 84 LEU A O 1
ATOM 647 N N . ALA A 1 85 ? -2.764 -3.042 -7.320 1.00 90.75 85 ALA A N 1
ATOM 648 C CA . ALA A 1 85 ? -3.247 -4.097 -8.209 1.00 90.75 85 ALA A CA 1
ATOM 649 C C . ALA A 1 85 ? -4.193 -5.073 -7.487 1.00 90.75 85 ALA A C 1
ATOM 651 O O . ALA A 1 85 ? -5.233 -5.450 -8.024 1.00 90.75 85 ALA A O 1
ATOM 652 N N . LYS A 1 86 ? -3.884 -5.433 -6.232 1.00 89.75 86 LYS A N 1
ATOM 653 C CA . LYS A 1 86 ? -4.748 -6.291 -5.401 1.00 89.75 86 LYS A CA 1
ATOM 654 C C . LYS A 1 86 ? -6.124 -5.691 -5.103 1.00 89.75 86 LYS A C 1
ATOM 656 O O . LYS A 1 86 ? -7.052 -6.451 -4.857 1.00 89.75 86 LYS A O 1
ATOM 661 N N . 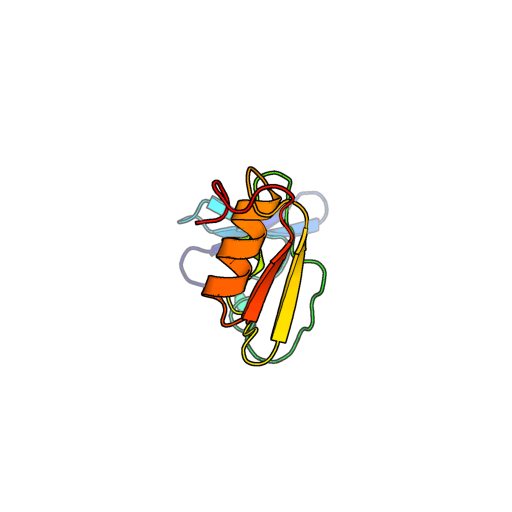HIS A 1 87 ? -6.255 -4.366 -5.127 1.00 90.00 87 HIS A N 1
ATOM 662 C CA . HIS A 1 87 ? -7.514 -3.657 -4.868 1.00 90.00 87 HIS A CA 1
ATOM 663 C C . HIS A 1 87 ? -8.2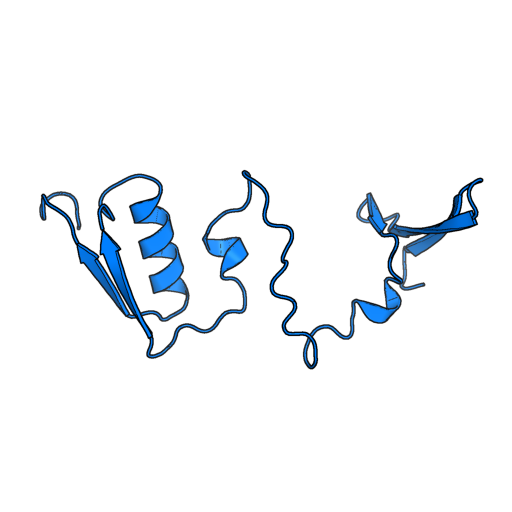57 -3.268 -6.161 1.00 90.00 87 HIS A C 1
ATOM 665 O O . HIS A 1 87 ? -9.132 -2.406 -6.139 1.00 90.00 87 HIS A O 1
ATOM 671 N N . GLY A 1 88 ? -7.910 -3.888 -7.296 1.00 87.25 88 GLY A N 1
ATOM 672 C CA . GLY A 1 88 ? -8.631 -3.724 -8.563 1.00 87.25 88 GLY A CA 1
ATOM 673 C C . GLY A 1 88 ? -8.177 -2.539 -9.418 1.00 87.25 88 GLY A C 1
ATOM 674 O O . GLY A 1 88 ? -8.794 -2.251 -10.443 1.00 87.25 88 GLY A O 1
ATOM 675 N N . CYS A 1 89 ? -7.092 -1.859 -9.037 1.00 93.94 89 CYS A N 1
ATOM 676 C CA . CYS A 1 89 ? -6.523 -0.780 -9.838 1.00 93.94 89 CYS A CA 1
ATOM 677 C C . CYS A 1 89 ? -5.748 -1.335 -11.043 1.00 93.94 8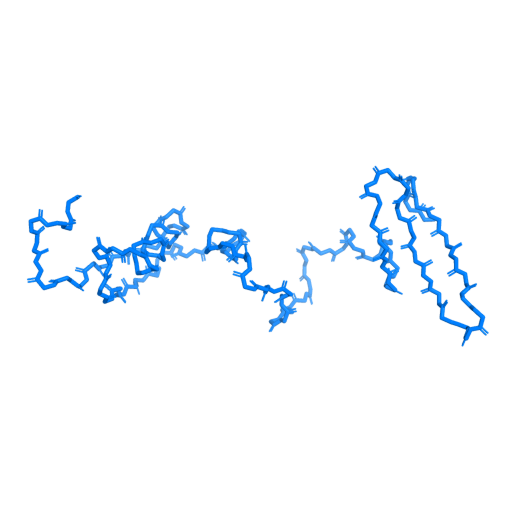9 CYS A C 1
ATOM 679 O O . CYS A 1 89 ? -4.972 -2.283 -10.917 1.00 93.94 89 CYS A O 1
ATOM 681 N N . GLN A 1 90 ? -5.881 -0.691 -12.202 1.00 95.00 90 GLN A N 1
ATOM 682 C CA . GLN A 1 90 ? -4.982 -0.911 -13.328 1.00 95.00 90 GLN A CA 1
ATOM 683 C C . GLN A 1 90 ? -3.655 -0.195 -13.061 1.00 95.00 90 GLN A C 1
ATOM 685 O O . GLN A 1 90 ? -3.586 1.034 -13.066 1.00 95.00 90 GLN A O 1
ATOM 690 N N . VAL A 1 91 ? -2.585 -0.951 -12.835 1.00 92.81 91 VAL A N 1
ATOM 691 C CA . VAL A 1 91 ? -1.280 -0.381 -12.483 1.00 92.81 91 VAL A CA 1
ATOM 692 C C . VAL A 1 91 ? -0.329 -0.425 -13.673 1.00 92.81 91 VAL A C 1
ATOM 694 O O . VAL A 1 91 ? -0.089 -1.481 -14.251 1.00 92.81 91 VAL A O 1
ATOM 697 N N . ILE A 1 92 ? 0.239 0.729 -14.017 1.00 91.94 92 ILE A N 1
ATOM 698 C CA . ILE A 1 92 ? 1.288 0.885 -15.025 1.00 91.94 92 ILE A CA 1
ATOM 699 C C . ILE A 1 92 ? 2.623 1.030 -14.294 1.00 91.94 92 ILE A C 1
ATOM 701 O O . ILE A 1 92 ? 2.841 1.986 -13.544 1.00 91.94 92 ILE A O 1
ATOM 705 N N . LEU A 1 93 ? 3.527 0.078 -14.518 1.00 89.19 93 LEU A N 1
ATOM 706 C CA . LEU A 1 93 ? 4.852 0.061 -13.903 1.00 89.19 93 LEU A CA 1
ATOM 707 C C . LEU A 1 93 ? 5.820 0.900 -14.744 1.00 89.19 93 LEU A C 1
ATOM 709 O O . LEU A 1 93 ? 6.220 0.507 -15.837 1.00 89.19 93 LEU A O 1
ATOM 713 N N . ALA A 1 94 ? 6.211 2.065 -14.234 1.00 84.69 94 ALA A N 1
ATOM 714 C CA . ALA A 1 94 ? 7.196 2.929 -14.874 1.00 84.69 94 ALA A CA 1
ATOM 715 C C . ALA A 1 94 ? 8.596 2.631 -14.312 1.00 84.69 94 ALA A C 1
ATOM 717 O O . ALA A 1 94 ? 9.035 3.199 -13.302 1.00 84.69 94 ALA A O 1
ATOM 718 N N . CYS A 1 95 ? 9.303 1.714 -14.976 1.00 80.94 95 CYS A N 1
ATOM 719 C CA . CYS A 1 95 ? 10.637 1.253 -14.593 1.00 80.94 95 CYS A CA 1
ATOM 720 C C . CYS A 1 95 ? 11.672 1.571 -15.680 1.00 80.94 95 CYS A C 1
ATOM 722 O O . CYS A 1 95 ? 11.394 1.486 -16.870 1.00 80.94 95 CYS A O 1
ATOM 724 N N . ARG A 1 96 ? 12.903 1.906 -15.264 1.00 76.50 96 ARG A N 1
ATOM 725 C CA . ARG A 1 96 ? 14.034 2.144 -16.186 1.00 76.50 96 ARG A CA 1
ATOM 726 C C . ARG A 1 96 ? 14.600 0.856 -16.793 1.00 76.50 96 ARG A C 1
ATOM 728 O O . ARG A 1 96 ? 15.297 0.919 -17.796 1.00 76.50 96 ARG A O 1
ATOM 735 N N . ASN A 1 97 ? 14.350 -0.289 -16.160 1.00 70.69 97 ASN A N 1
ATOM 736 C CA . ASN A 1 97 ? 14.846 -1.591 -16.588 1.00 70.69 97 ASN A CA 1
ATOM 737 C C . ASN A 1 97 ? 13.680 -2.586 -16.603 1.00 70.69 97 ASN A C 1
ATOM 739 O O . ASN A 1 97 ? 13.210 -2.979 -15.539 1.00 70.69 97 ASN A O 1
ATOM 743 N N . MET A 1 98 ? 13.210 -2.957 -17.798 1.00 65.06 98 MET A N 1
ATOM 744 C CA . MET A 1 98 ? 12.106 -3.911 -17.968 1.00 65.06 98 MET A CA 1
ATOM 745 C C . MET A 1 98 ? 12.457 -5.316 -17.465 1.00 65.06 98 MET A C 1
ATOM 747 O O . MET A 1 98 ? 11.588 -5.982 -16.926 1.00 65.06 98 MET A O 1
ATOM 751 N N . ALA A 1 99 ? 13.727 -5.734 -17.534 1.00 63.03 99 ALA A N 1
ATOM 752 C CA . ALA A 1 99 ? 14.157 -7.088 -17.161 1.00 63.03 99 ALA A CA 1
ATOM 753 C C . ALA A 1 99 ? 14.076 -7.392 -15.652 1.00 63.03 99 ALA A C 1
ATOM 755 O O . ALA A 1 99 ? 14.336 -8.511 -15.228 1.00 63.03 99 ALA A O 1
ATOM 756 N N . LYS A 1 100 ? 13.781 -6.391 -14.816 1.00 59.62 100 LYS A N 1
ATOM 757 C CA . LYS A 1 100 ? 13.508 -6.579 -13.384 1.00 59.62 100 LYS A CA 1
ATOM 758 C C . LYS A 1 100 ? 12.047 -6.286 -13.009 1.00 59.62 100 LYS A C 1
ATOM 760 O O . LYS A 1 100 ? 11.718 -6.348 -11.828 1.00 59.62 100 LYS A O 1
ATOM 765 N N . GLY A 1 101 ? 11.224 -5.899 -13.985 1.00 54.34 101 GLY A N 1
ATOM 766 C CA . GLY A 1 101 ? 9.829 -5.500 -13.800 1.00 54.34 101 GLY A CA 1
ATOM 767 C C . GLY A 1 101 ? 8.823 -6.599 -14.140 1.00 54.34 101 GLY A C 1
ATOM 768 O O . GLY A 1 101 ? 7.647 -6.277 -14.299 1.00 54.34 101 GLY A O 1
ATOM 769 N N . GLU A 1 102 ? 9.297 -7.839 -14.287 1.00 50.62 102 GLU A N 1
ATOM 770 C CA . GLU A 1 102 ? 8.505 -9.063 -14.483 1.00 50.62 102 GLU A CA 1
ATOM 771 C C . GLU A 1 102 ? 8.146 -9.702 -13.135 1.00 50.62 102 GLU A C 1
ATOM 773 O O . GLU A 1 102 ? 9.026 -9.722 -12.239 1.00 50.62 102 GLU A O 1
#

pLDDT: mean 76.47, std 15.16, range [34.81, 95.0]

Foldseek 3Di:
DPPQWDWDQDPVRQIWIARNVVRDIDSDDVVCVVVPPPDDPPPDPPDDPPDFLLNVCPPPAQAPAEEEQEPCLDDPSVSNQVSCVVNRYHYHYHYPDVVSVD

Sequence (102 aa):
LPFGWKEVIEKDGTVLYIDEQNKIITTGDPRLAYTKNALTKDSSSNFGHQSNALQILYGIDLTNKTAIVTGANTGIGFEIARSLAKHGCQVILACRNMAKGE

InterPro domains:
  IPR001202 WW domain [PS50020] (1-32)
  IPR002347 Short-chain dehydrogenase/reductase SDR [PF00106] (65-100)
  IPR036020 WW domain superfamily [SSF51045] (1-33)
  IPR036291 NAD(P)-binding domain superfamily 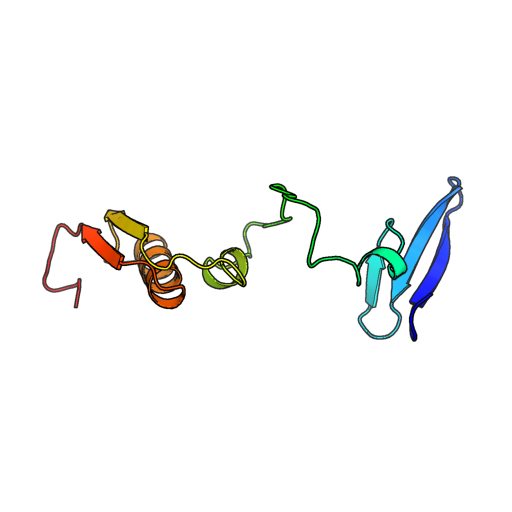[SSF51735] (59-101)

Secondary structure (DSSP, 8-state):
--TTEEEEE-TTS-EEEEETTTTEEESS-HHHHTTTTSS---------TT--HHHHTTT---TT-EEEEETTTSHHHHHHHHHHHHTT-EEEEE-S-GGG--

Radius of gyration: 20.01 Å; chains: 1; bounding box: 37×24×56 Å

Organism: NCBI:txid392030